Protein AF-A0A934NIP9-F1 (afdb_monomer)

Sequence (107 aa):
MVAVGFYDSGSKFLNVDSQGKISEVGHFLAPGTETSADYWITPNIVYAVDYARGIDILCVQNNDGSGCPATPGTSLSEPPPLAALIVFATVLLVMAPRVARQRRSRA

Mean predicted aligned error: 14.91 Å

Structure (mmCIF, N/CA/C/O backbone):
data_AF-A0A934NIP9-F1
#
_entry.id   AF-A0A934NIP9-F1
#
loop_
_atom_site.group_PDB
_atom_site.id
_atom_site.type_symbol
_atom_site.label_atom_id
_atom_site.label_alt_id
_atom_site.label_comp_id
_atom_site.label_asym_id
_atom_site.label_entity_id
_atom_site.label_seq_id
_atom_site.pdbx_PDB_ins_code
_atom_site.Cartn_x
_atom_site.Cartn_y
_atom_site.Cartn_z
_atom_site.occupancy
_atom_site.B_iso_or_equiv
_atom_site.auth_seq_id
_atom_site.auth_comp_id
_atom_site.auth_asym_id
_atom_site.auth_atom_id
_atom_site.pdbx_PDB_model_num
ATOM 1 N N . MET A 1 1 ? -8.759 0.329 9.439 1.00 89.06 1 MET A N 1
ATOM 2 C CA . MET A 1 1 ? -7.952 0.974 8.383 1.00 89.06 1 MET A CA 1
ATOM 3 C C . MET A 1 1 ? -8.208 0.257 7.072 1.00 89.06 1 MET A C 1
ATOM 5 O O . MET A 1 1 ? -8.489 -0.935 7.099 1.00 89.06 1 MET A O 1
ATOM 9 N N . VAL A 1 2 ? -8.149 0.978 5.960 1.00 94.44 2 VAL A N 1
ATOM 10 C CA . VAL A 1 2 ? -8.337 0.466 4.599 1.00 94.44 2 VAL A CA 1
ATOM 11 C C . VAL A 1 2 ? -7.056 0.735 3.813 1.00 94.44 2 VAL A C 1
ATOM 13 O O . VAL A 1 2 ? -6.482 1.811 3.957 1.00 94.44 2 VAL A O 1
ATOM 16 N N . ALA A 1 3 ? -6.615 -0.234 3.013 1.00 96.56 3 ALA A N 1
ATOM 17 C CA . ALA A 1 3 ? -5.567 -0.044 2.011 1.00 96.56 3 ALA A CA 1
ATOM 18 C C . ALA A 1 3 ? -6.221 -0.090 0.629 1.00 96.56 3 ALA A C 1
ATOM 20 O O . ALA A 1 3 ? -7.160 -0.866 0.427 1.00 96.56 3 ALA A O 1
ATOM 21 N N . VAL A 1 4 ? -5.789 0.775 -0.281 1.00 97.25 4 VAL A N 1
ATOM 22 C CA . VAL A 1 4 ? -6.396 0.903 -1.603 1.00 97.25 4 VAL A CA 1
ATOM 23 C C . VAL A 1 4 ? -5.368 1.334 -2.645 1.00 97.25 4 VAL A C 1
ATOM 25 O O . VAL A 1 4 ? -4.703 2.364 -2.498 1.00 97.25 4 VAL A O 1
ATOM 28 N N . GLY A 1 5 ? -5.303 0.552 -3.725 1.00 97.38 5 GLY A N 1
ATOM 29 C CA . GLY A 1 5 ? -4.510 0.864 -4.903 1.00 97.38 5 GLY A CA 1
ATOM 30 C C . GLY A 1 5 ? -5.139 2.022 -5.669 1.00 97.38 5 GLY A C 1
ATOM 31 O O . GLY A 1 5 ? -6.326 1.999 -5.997 1.00 97.38 5 GLY A O 1
ATOM 32 N N . PHE A 1 6 ? -4.342 3.051 -5.919 1.00 97.25 6 PHE A N 1
ATOM 33 C CA . PHE A 1 6 ? -4.737 4.308 -6.547 1.00 97.25 6 PHE A CA 1
ATOM 34 C C . PHE A 1 6 ? -3.951 4.561 -7.845 1.00 97.25 6 PHE A C 1
ATOM 36 O O . PHE A 1 6 ? -3.678 5.709 -8.197 1.00 97.25 6 PHE A O 1
ATOM 43 N N . TYR A 1 7 ? -3.611 3.493 -8.574 1.00 96.88 7 TYR A N 1
ATOM 44 C CA . TYR A 1 7 ? -2.907 3.531 -9.859 1.00 96.88 7 TYR A CA 1
ATOM 45 C C . TYR A 1 7 ? -1.626 4.371 -9.767 1.00 96.88 7 TYR A C 1
ATOM 47 O O . TYR A 1 7 ? -0.786 4.100 -8.909 1.00 96.88 7 TYR A O 1
ATOM 55 N N . ASP A 1 8 ? -1.509 5.421 -10.584 1.00 97.00 8 ASP A N 1
ATOM 56 C CA . ASP A 1 8 ? -0.372 6.348 -10.626 1.00 97.00 8 ASP A CA 1
ATOM 57 C C . ASP A 1 8 ? -0.111 7.073 -9.297 1.00 97.00 8 ASP A C 1
ATOM 59 O O . ASP A 1 8 ? 0.941 7.675 -9.093 1.00 97.00 8 ASP A O 1
ATOM 63 N N . SER A 1 9 ? -1.080 7.050 -8.378 1.00 96.38 9 SER A N 1
ATOM 64 C CA . SER A 1 9 ? -0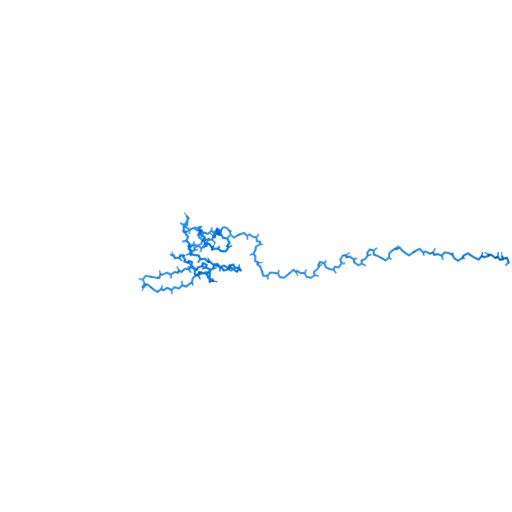.970 7.643 -7.041 1.00 96.38 9 SER A CA 1
ATOM 65 C C . SER A 1 9 ? -0.608 6.630 -5.946 1.00 96.38 9 SER A C 1
ATOM 67 O O . SER A 1 9 ? -0.588 7.002 -4.770 1.00 96.38 9 SER A O 1
ATOM 69 N N . GLY A 1 10 ? -0.294 5.384 -6.313 1.00 96.81 10 GLY A N 1
ATOM 70 C CA . GLY A 1 10 ? 0.250 4.367 -5.412 1.00 96.81 10 GLY A CA 1
ATOM 71 C C . GLY A 1 10 ? -0.750 3.755 -4.451 1.00 96.81 10 GLY A C 1
ATOM 72 O O . GLY A 1 10 ? -1.951 3.756 -4.701 1.00 96.81 10 GLY A O 1
ATOM 73 N N . SER A 1 11 ? -0.251 3.198 -3.351 1.00 97.69 11 SER A N 1
ATOM 74 C CA . SER A 1 11 ? -1.095 2.655 -2.285 1.00 97.69 11 SER A CA 1
ATOM 75 C C . SER A 1 11 ? -1.456 3.766 -1.307 1.00 97.69 11 SER A C 1
ATOM 77 O O . SER A 1 11 ? -0.575 4.472 -0.805 1.00 97.69 11 SER A O 1
ATOM 79 N N . LYS A 1 12 ? -2.743 3.911 -0.988 1.00 97.12 12 LYS A N 1
ATOM 80 C CA . LYS A 1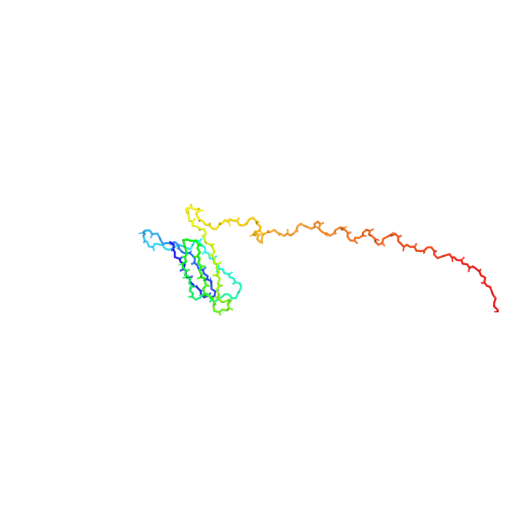 12 ? -3.226 4.834 0.049 1.00 97.12 12 LYS A CA 1
ATOM 81 C C . LYS A 1 12 ? -3.751 4.069 1.252 1.00 97.12 12 LYS A C 1
ATOM 83 O O . LYS A 1 12 ? -4.473 3.083 1.114 1.00 97.12 12 LYS A O 1
ATOM 88 N N . PHE A 1 13 ? -3.444 4.578 2.438 1.00 95.81 13 PHE A N 1
ATOM 89 C CA . PHE A 1 13 ? -3.939 4.062 3.705 1.00 95.81 13 PHE A CA 1
ATOM 90 C C . PHE A 1 13 ? -4.942 5.044 4.283 1.00 95.81 13 PHE A C 1
ATOM 92 O O . PHE A 1 13 ? -4.625 6.203 4.553 1.00 95.81 13 PHE A O 1
ATOM 99 N N . LEU A 1 14 ? -6.173 4.579 4.458 1.00 95.62 14 LEU A N 1
ATOM 100 C CA . LEU A 1 14 ? -7.304 5.401 4.850 1.00 95.62 14 LEU A CA 1
ATOM 101 C C . LEU A 1 14 ? -7.846 4.938 6.201 1.00 95.62 14 LEU A C 1
ATOM 103 O O . LEU A 1 14 ? -8.057 3.745 6.446 1.00 95.62 14 LEU A O 1
ATOM 107 N N . ASN A 1 15 ? -8.123 5.895 7.076 1.00 94.50 15 ASN A N 1
ATOM 108 C CA . ASN A 1 15 ? -8.977 5.674 8.228 1.00 94.50 15 ASN A CA 1
ATOM 109 C C . ASN A 1 15 ? -10.421 6.036 7.875 1.00 94.50 15 ASN A C 1
ATOM 111 O O . ASN A 1 15 ? -10.664 7.000 7.149 1.00 94.50 15 ASN A O 1
ATOM 115 N N . VAL A 1 16 ? -11.362 5.263 8.410 1.00 95.38 16 VAL A N 1
ATOM 116 C CA . VAL A 1 16 ? -12.800 5.520 8.303 1.00 95.38 16 VAL A CA 1
ATOM 117 C C . VAL A 1 16 ? -13.328 5.548 9.726 1.00 95.38 16 VAL A C 1
ATOM 119 O O . VAL A 1 16 ? -13.213 4.548 10.438 1.00 95.38 16 VAL A O 1
ATOM 122 N N . ASP A 1 17 ? -13.817 6.702 10.170 1.00 94.38 17 ASP A N 1
ATOM 123 C CA . ASP A 1 17 ? -14.331 6.844 11.531 1.00 94.38 17 ASP A CA 1
ATOM 124 C C . ASP A 1 17 ? -15.731 6.227 11.696 1.00 94.38 17 ASP A C 1
ATOM 126 O O . ASP A 1 17 ? -16.348 5.741 10.745 1.00 94.38 17 ASP A O 1
ATOM 130 N N . SER A 1 18 ? -16.250 6.241 12.926 1.00 96.12 18 SER A N 1
ATOM 131 C CA . SER A 1 18 ? -17.576 5.696 13.246 1.00 96.12 18 SER A CA 1
ATOM 132 C C . SER A 1 18 ? -18.738 6.447 12.585 1.00 96.12 18 SER A C 1
ATOM 134 O O . SER A 1 18 ? -19.858 5.940 12.585 1.00 96.12 18 SER A O 1
ATOM 136 N N . GLN A 1 19 ? -18.495 7.633 12.019 1.00 97.50 19 GLN A N 1
ATOM 137 C CA . GLN A 1 19 ? -19.466 8.410 11.247 1.00 97.50 19 GLN A CA 1
ATOM 138 C C . GLN A 1 19 ? -19.287 8.231 9.731 1.00 97.50 19 GLN A C 1
ATOM 140 O O . GLN A 1 19 ? -20.016 8.842 8.951 1.00 97.50 19 GLN A O 1
ATOM 145 N N . GLY A 1 20 ? -18.338 7.397 9.298 1.00 96.38 20 GLY A N 1
ATOM 146 C CA . GLY A 1 20 ? -18.030 7.169 7.890 1.00 96.38 20 GLY A CA 1
ATOM 147 C C . GLY A 1 20 ? -17.171 8.262 7.253 1.00 96.38 20 GLY A C 1
ATOM 148 O O . GLY A 1 20 ? -17.011 8.266 6.032 1.00 96.38 20 GLY A O 1
ATOM 149 N N . LYS A 1 21 ? -16.599 9.189 8.030 1.00 97.56 21 LYS A N 1
ATOM 150 C CA . LYS A 1 21 ? -15.662 10.180 7.494 1.00 97.56 21 LYS A CA 1
ATOM 151 C C . LYS A 1 21 ? -14.340 9.497 7.167 1.00 97.56 21 LYS A C 1
ATOM 153 O O . LYS A 1 21 ? -13.759 8.798 7.997 1.00 97.56 21 LYS A O 1
ATOM 158 N N . ILE A 1 22 ? -13.860 9.742 5.952 1.00 97.06 22 ILE A N 1
ATOM 159 C CA . ILE A 1 22 ? -12.611 9.186 5.437 1.00 97.06 22 ILE A CA 1
ATOM 160 C C . ILE A 1 22 ? -11.487 10.210 5.611 1.00 97.06 22 ILE A C 1
ATOM 162 O O . ILE A 1 22 ? -11.653 11.390 5.294 1.00 97.06 22 ILE A O 1
ATOM 166 N N . SER A 1 23 ? -10.330 9.754 6.081 1.00 96.19 23 SER A N 1
ATOM 167 C CA . SER A 1 23 ? -9.090 10.536 6.125 1.00 96.19 23 SER A CA 1
ATOM 168 C C . SER A 1 23 ? -7.898 9.676 5.713 1.00 96.19 23 SER A C 1
ATOM 170 O O . SER A 1 23 ? -7.764 8.556 6.205 1.00 96.19 23 SER A O 1
ATOM 172 N N . GLU A 1 24 ? -7.015 10.196 4.859 1.00 95.31 24 GLU A N 1
ATOM 173 C CA . GLU A 1 24 ? -5.732 9.547 4.564 1.00 95.31 24 GLU A CA 1
ATOM 174 C C . GLU A 1 24 ? -4.817 9.621 5.795 1.00 95.31 24 GLU A C 1
ATOM 176 O O . GLU A 1 24 ? -4.665 10.681 6.400 1.00 95.31 24 GLU A O 1
ATOM 181 N N . VAL A 1 25 ? -4.237 8.483 6.176 1.00 94.12 25 VAL A N 1
ATOM 182 C CA . VAL A 1 25 ? -3.275 8.360 7.286 1.00 94.12 25 VAL A CA 1
ATOM 183 C C . VAL A 1 25 ? -1.861 8.051 6.801 1.00 94.12 25 VAL A C 1
ATOM 185 O O . VAL A 1 25 ? -0.910 8.159 7.568 1.00 94.12 25 VAL A O 1
ATOM 188 N N . GLY A 1 26 ? -1.710 7.700 5.525 1.00 93.75 26 GLY A N 1
ATOM 189 C CA . GLY A 1 26 ? -0.422 7.503 4.879 1.00 93.75 26 GLY A CA 1
ATOM 190 C C . GLY A 1 26 ? -0.574 7.064 3.429 1.00 93.75 26 GLY A C 1
ATOM 191 O O . GLY A 1 26 ? -1.666 6.714 2.977 1.00 93.75 26 GLY A O 1
ATOM 192 N N . HIS A 1 27 ? 0.542 7.045 2.711 1.00 95.75 27 HIS A N 1
ATOM 193 C CA . HIS A 1 27 ? 0.624 6.514 1.357 1.00 95.75 27 HIS A CA 1
ATOM 194 C C . HIS A 1 27 ? 2.010 5.931 1.091 1.00 95.75 27 HIS A C 1
ATOM 196 O O . HIS A 1 27 ? 2.987 6.260 1.766 1.00 95.75 27 HIS A O 1
ATOM 202 N N . PHE A 1 28 ? 2.085 5.088 0.070 1.00 96.00 28 PHE A N 1
ATOM 203 C CA . PHE A 1 28 ? 3.323 4.623 -0.529 1.00 96.00 28 PHE A CA 1
ATOM 204 C C . PHE A 1 28 ? 3.272 4.915 -2.029 1.00 96.00 28 PHE A C 1
ATOM 206 O O . PHE A 1 28 ? 2.401 4.408 -2.734 1.00 96.00 28 PHE A O 1
ATOM 213 N N . LEU A 1 29 ? 4.196 5.756 -2.498 1.00 96.31 29 LEU A N 1
ATOM 214 C CA . LEU A 1 29 ? 4.296 6.173 -3.893 1.00 96.31 29 LEU A CA 1
ATOM 215 C C . LEU A 1 29 ? 5.742 6.016 -4.359 1.00 96.31 29 LEU A C 1
ATOM 217 O O . LEU A 1 29 ? 6.591 6.873 -4.110 1.00 96.31 29 LEU A O 1
ATOM 221 N N . ALA A 1 30 ? 6.025 4.897 -5.015 1.00 93.00 30 ALA A N 1
ATOM 222 C CA . ALA A 1 30 ? 7.305 4.690 -5.672 1.00 93.00 30 ALA A CA 1
ATOM 223 C C . ALA A 1 30 ? 7.345 5.418 -7.033 1.00 93.00 30 ALA A C 1
ATOM 225 O O . ALA A 1 30 ? 6.299 5.684 -7.628 1.00 93.00 30 ALA A O 1
ATOM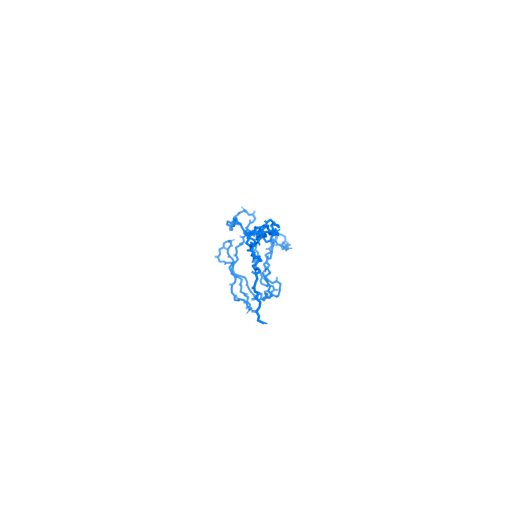 226 N N . PRO A 1 31 ? 8.535 5.735 -7.572 1.00 93.38 31 PRO A N 1
ATOM 227 C CA . PRO A 1 31 ? 8.649 6.260 -8.930 1.00 93.38 31 PRO A CA 1
ATOM 228 C C . PRO A 1 31 ? 8.062 5.289 -9.965 1.00 93.38 31 PRO A C 1
ATOM 230 O O . PRO A 1 31 ? 8.420 4.112 -9.975 1.00 93.38 31 PRO A O 1
ATOM 233 N N . GLY A 1 32 ? 7.194 5.798 -10.847 1.00 92.12 32 GLY A N 1
ATOM 234 C CA . GLY A 1 32 ? 6.573 5.005 -11.917 1.00 92.12 32 GLY A CA 1
ATOM 235 C C . GLY A 1 32 ? 5.605 3.933 -11.414 1.00 92.12 32 GLY A C 1
ATOM 236 O O . GLY A 1 32 ? 5.544 2.857 -11.996 1.00 92.12 32 GLY A O 1
ATOM 237 N N . THR A 1 33 ? 4.925 4.186 -10.295 1.00 95.12 33 THR A N 1
ATOM 238 C CA . THR A 1 33 ? 3.956 3.243 -9.736 1.00 95.12 33 THR A CA 1
ATOM 239 C C . THR A 1 33 ? 2.664 3.213 -10.544 1.00 95.12 33 THR A C 1
ATOM 241 O O . THR A 1 33 ? 2.204 4.247 -11.009 1.00 95.12 33 THR A O 1
ATOM 244 N N . GLU A 1 34 ? 2.056 2.037 -10.628 1.00 96.81 34 GLU A N 1
ATOM 245 C CA . GLU A 1 34 ? 0.736 1.783 -11.200 1.00 96.81 34 GLU A CA 1
ATOM 246 C C . GLU A 1 34 ? 0.003 0.757 -10.308 1.00 96.81 34 GLU A C 1
ATOM 248 O O . GLU A 1 34 ? -0.261 -0.382 -10.708 1.00 96.81 34 GLU A O 1
ATOM 253 N N . THR A 1 35 ? -0.278 1.123 -9.049 1.00 98.12 35 THR A N 1
ATOM 254 C CA . THR A 1 35 ? -0.836 0.195 -8.047 1.00 98.12 35 THR A CA 1
ATOM 255 C C . THR A 1 35 ? -2.297 -0.146 -8.337 1.00 98.12 35 THR A C 1
ATOM 257 O O . THR A 1 35 ? -3.188 0.698 -8.255 1.00 98.12 35 THR A O 1
ATOM 260 N N . SER A 1 36 ? -2.557 -1.422 -8.596 1.00 97.19 36 SER A N 1
ATOM 261 C CA . SER A 1 36 ? -3.875 -1.970 -8.926 1.00 97.19 36 SER A CA 1
ATOM 262 C C . SER A 1 36 ? -4.686 -2.420 -7.710 1.00 97.19 36 SER A C 1
ATOM 264 O O . SER A 1 36 ? -5.913 -2.320 -7.711 1.00 97.19 36 SER A O 1
ATOM 266 N N . ALA A 1 37 ? -4.018 -2.938 -6.678 1.00 97.56 37 ALA A N 1
ATOM 267 C CA . ALA A 1 37 ? -4.666 -3.519 -5.510 1.00 97.56 37 ALA A CA 1
ATOM 268 C C . ALA A 1 37 ? -3.711 -3.598 -4.316 1.00 97.56 37 ALA A C 1
ATOM 270 O O . ALA A 1 37 ? -2.503 -3.737 -4.491 1.00 97.56 37 ALA A O 1
ATOM 271 N N . ASP A 1 38 ? -4.284 -3.597 -3.114 1.00 98.00 38 ASP A N 1
ATOM 272 C CA . ASP A 1 38 ? -3.576 -3.824 -1.858 1.00 98.00 38 ASP A CA 1
ATOM 273 C C . ASP A 1 38 ? -4.247 -4.965 -1.087 1.00 98.00 38 ASP A C 1
ATOM 275 O O . ASP A 1 38 ? -5.469 -4.974 -0.906 1.00 98.00 38 ASP A O 1
ATOM 279 N N . TYR A 1 39 ? -3.451 -5.912 -0.595 1.00 97.38 39 TYR A N 1
ATOM 280 C CA . TYR A 1 39 ? -3.930 -7.065 0.166 1.00 97.38 39 TYR A CA 1
ATOM 281 C C . TYR A 1 39 ? -3.292 -7.114 1.548 1.00 97.38 39 TYR A C 1
ATOM 283 O O . TYR A 1 39 ? -2.075 -7.235 1.682 1.00 97.38 39 TYR A O 1
ATOM 291 N N . TRP A 1 40 ? -4.124 -7.075 2.587 1.00 95.50 40 TRP A N 1
ATOM 292 C CA . TRP A 1 40 ? -3.685 -7.306 3.960 1.00 95.50 40 TRP A CA 1
ATOM 293 C C . TRP A 1 40 ? -3.364 -8.785 4.169 1.00 95.50 40 TRP A C 1
ATOM 295 O O . TRP A 1 40 ? -4.242 -9.638 4.046 1.00 95.50 40 TRP A O 1
ATOM 305 N N . ILE A 1 41 ? -2.109 -9.078 4.503 1.00 96.12 41 ILE A N 1
ATOM 306 C CA . ILE A 1 41 ? -1.640 -10.442 4.792 1.00 96.12 41 ILE A CA 1
ATOM 307 C C . ILE A 1 41 ? -1.595 -10.681 6.300 1.00 96.12 41 ILE A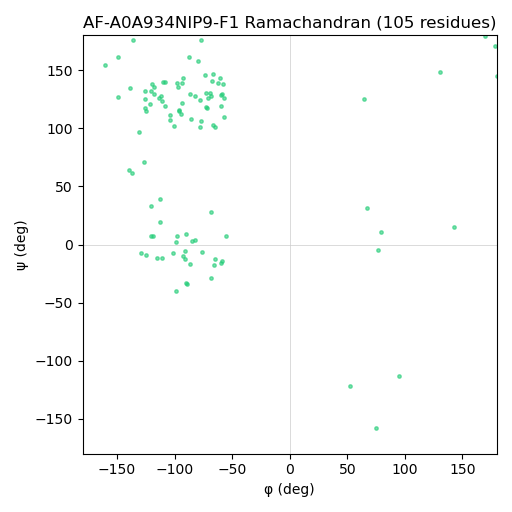 C 1
ATOM 309 O O . ILE A 1 41 ? -1.972 -11.742 6.790 1.00 96.12 41 ILE A O 1
ATOM 313 N N . THR A 1 42 ? -1.155 -9.671 7.046 1.00 92.81 42 THR A N 1
ATOM 314 C CA . THR A 1 42 ? -1.172 -9.630 8.514 1.00 92.81 42 THR A CA 1
ATOM 315 C C . THR A 1 42 ? -1.659 -8.247 8.960 1.00 92.81 42 THR A C 1
ATOM 317 O O . THR A 1 42 ? -1.819 -7.379 8.108 1.00 92.81 42 THR A O 1
ATOM 320 N N . PRO A 1 43 ? -1.850 -7.969 10.264 1.00 91.19 43 PRO A N 1
ATOM 321 C CA . PRO A 1 43 ? -2.238 -6.632 10.728 1.00 91.19 43 PRO A CA 1
ATOM 322 C C . PRO A 1 43 ? -1.266 -5.497 10.365 1.00 91.19 43 PRO A C 1
ATOM 324 O O . PRO A 1 43 ? -1.627 -4.334 10.507 1.00 91.19 43 PRO A O 1
ATOM 327 N N . ASN A 1 44 ? -0.040 -5.815 9.931 1.00 92.12 44 ASN A N 1
ATOM 328 C CA . ASN A 1 44 ? 1.005 -4.836 9.625 1.00 92.12 44 ASN A CA 1
ATOM 329 C C . ASN A 1 44 ? 1.645 -5.040 8.252 1.00 92.12 44 ASN A C 1
ATOM 331 O O . ASN A 1 44 ? 2.457 -4.215 7.857 1.00 92.12 44 ASN A O 1
ATOM 335 N N . ILE A 1 45 ? 1.331 -6.120 7.533 1.00 94.19 45 ILE A N 1
ATOM 336 C CA . ILE A 1 45 ? 1.937 -6.421 6.232 1.00 94.19 45 ILE A CA 1
ATOM 337 C C . ILE A 1 45 ? 0.882 -6.335 5.139 1.00 94.19 45 ILE A C 1
ATOM 339 O O . ILE A 1 45 ? -0.143 -7.024 5.196 1.00 94.19 45 ILE A O 1
ATOM 343 N N . VAL A 1 46 ? 1.183 -5.527 4.125 1.00 96.56 46 VAL A N 1
ATOM 344 C CA . VAL A 1 46 ? 0.362 -5.332 2.930 1.00 96.56 46 VAL A CA 1
ATOM 345 C C . VAL A 1 46 ? 1.160 -5.712 1.700 1.00 96.56 46 VAL A C 1
ATOM 347 O O . VAL A 1 46 ? 2.301 -5.285 1.541 1.00 96.56 46 VAL A O 1
ATOM 350 N N . TYR A 1 47 ? 0.559 -6.511 0.827 1.00 97.56 47 TYR A N 1
ATOM 351 C CA . TYR A 1 47 ? 1.082 -6.753 -0.512 1.00 97.56 47 TYR A CA 1
ATOM 352 C C . TYR A 1 47 ? 0.400 -5.790 -1.477 1.00 97.56 47 TYR A C 1
ATOM 354 O O . TYR A 1 47 ? -0.807 -5.902 -1.700 1.00 97.56 47 TYR A O 1
ATOM 362 N N . ALA A 1 48 ? 1.170 -4.853 -2.023 1.00 97.88 48 ALA A N 1
ATOM 363 C CA . ALA A 1 48 ? 0.717 -3.921 -3.047 1.00 97.88 48 ALA A CA 1
ATOM 364 C C . ALA A 1 48 ? 1.052 -4.496 -4.424 1.00 97.88 48 ALA A C 1
ATOM 366 O O . ALA A 1 48 ? 2.211 -4.792 -4.709 1.00 97.88 48 ALA A O 1
ATOM 367 N N . VAL A 1 49 ? 0.039 -4.690 -5.265 1.00 98.00 49 VAL A N 1
ATOM 368 C CA . VAL A 1 49 ? 0.194 -5.212 -6.627 1.00 98.00 49 VAL A CA 1
ATOM 369 C C . VAL A 1 49 ? 0.254 -4.043 -7.598 1.00 98.00 49 VAL A C 1
ATOM 371 O O . VAL A 1 49 ? -0.732 -3.328 -7.779 1.00 98.00 49 VAL A O 1
ATOM 374 N N . ASP A 1 50 ? 1.394 -3.880 -8.250 1.00 97.50 50 ASP A N 1
ATOM 375 C CA . ASP A 1 50 ? 1.739 -2.792 -9.159 1.00 97.50 50 ASP A CA 1
ATOM 376 C C . ASP A 1 50 ? 1.999 -3.340 -10.569 1.00 97.50 50 ASP A C 1
ATOM 378 O O . ASP A 1 50 ? 2.757 -4.298 -10.747 1.00 97.50 50 ASP A O 1
ATOM 382 N N . TYR A 1 51 ? 1.370 -2.749 -11.587 1.00 97.12 51 TYR A N 1
ATOM 383 C CA . TYR A 1 51 ? 1.488 -3.250 -12.960 1.00 97.12 51 TYR A CA 1
ATOM 384 C C . TYR A 1 51 ? 2.884 -3.078 -13.563 1.00 97.12 51 TYR A C 1
ATOM 386 O O . TYR A 1 51 ? 3.290 -3.896 -14.391 1.00 97.12 51 TYR A O 1
ATOM 394 N N . ALA A 1 52 ? 3.635 -2.062 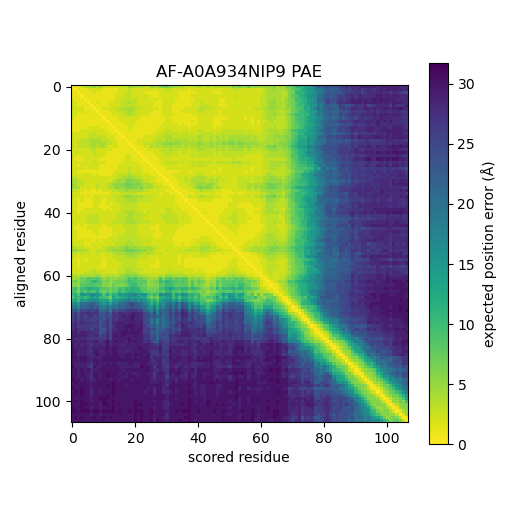-13.144 1.00 95.44 52 ALA A N 1
ATOM 395 C CA . ALA A 1 52 ? 4.959 -1.769 -13.674 1.00 95.44 52 ALA A CA 1
ATOM 396 C C . ALA A 1 52 ? 6.071 -2.491 -12.898 1.00 95.44 52 ALA A C 1
ATOM 398 O O . ALA A 1 52 ? 7.093 -2.870 -13.476 1.00 95.44 52 ALA A O 1
ATOM 399 N N . ARG A 1 53 ? 5.892 -2.682 -11.586 1.00 92.94 53 ARG A N 1
ATOM 400 C CA . ARG A 1 53 ? 6.956 -3.136 -10.670 1.00 92.94 53 ARG A CA 1
ATOM 401 C C . ARG A 1 53 ? 6.709 -4.512 -10.049 1.00 92.94 53 ARG A C 1
ATOM 403 O O . ARG A 1 53 ? 7.637 -5.088 -9.483 1.00 92.94 53 ARG A O 1
ATOM 410 N N . GLY A 1 54 ? 5.504 -5.067 -10.183 1.00 95.62 54 GLY A N 1
ATOM 411 C CA . GLY A 1 54 ? 5.146 -6.381 -9.651 1.00 95.62 54 GLY A CA 1
ATOM 412 C C . GLY A 1 54 ? 4.483 -6.300 -8.277 1.00 95.62 54 GLY A C 1
ATOM 413 O O . GLY A 1 54 ? 3.344 -5.862 -8.173 1.00 95.62 54 GLY A O 1
ATOM 414 N N . ILE A 1 55 ? 5.143 -6.793 -7.225 1.00 96.44 55 ILE A N 1
ATOM 415 C CA . ILE A 1 55 ? 4.581 -6.805 -5.864 1.00 96.44 55 ILE A CA 1
ATOM 416 C C . ILE A 1 55 ? 5.543 -6.120 -4.900 1.00 96.44 55 ILE A C 1
ATOM 418 O O . ILE A 1 55 ? 6.686 -6.557 -4.763 1.00 96.44 55 ILE A O 1
ATOM 422 N N . ASP A 1 56 ? 5.054 -5.117 -4.173 1.00 96.19 56 ASP A N 1
ATOM 423 C CA . ASP A 1 56 ? 5.748 -4.563 -3.013 1.00 96.19 56 ASP A CA 1
ATOM 424 C C . ASP A 1 56 ? 5.211 -5.159 -1.720 1.00 96.19 56 ASP A C 1
ATOM 426 O O . ASP A 1 56 ? 4.003 -5.305 -1.519 1.00 96.19 56 ASP A O 1
ATOM 430 N N . ILE A 1 57 ? 6.131 -5.454 -0.807 1.00 95.62 57 ILE A N 1
ATOM 431 C CA . ILE A 1 57 ? 5.804 -5.885 0.547 1.00 95.62 57 ILE A CA 1
ATOM 432 C C . ILE A 1 57 ? 5.959 -4.675 1.457 1.00 95.62 57 ILE A C 1
ATOM 434 O O . ILE A 1 57 ? 7.070 -4.281 1.814 1.00 95.62 57 ILE A O 1
ATOM 438 N N . LEU A 1 58 ? 4.829 -4.078 1.815 1.00 94.81 58 LEU A N 1
ATOM 439 C CA . LEU A 1 58 ? 4.766 -2.903 2.665 1.00 94.81 58 LEU A CA 1
ATOM 440 C C . LEU A 1 58 ? 4.570 -3.323 4.110 1.00 94.81 58 LEU A C 1
ATOM 442 O O . LEU A 1 58 ? 3.765 -4.204 4.418 1.00 94.81 58 LEU A O 1
ATOM 446 N N . CYS A 1 59 ? 5.277 -2.636 4.997 1.00 93.31 59 CYS A N 1
ATOM 447 C CA . CYS A 1 59 ? 5.038 -2.751 6.416 1.00 93.31 59 CYS A CA 1
ATOM 448 C C . CYS A 1 59 ? 4.447 -1.463 6.971 1.00 93.31 59 CYS A C 1
ATOM 450 O O . CYS A 1 59 ? 5.033 -0.390 6.838 1.00 93.31 59 CYS A O 1
ATOM 452 N N . VAL A 1 60 ? 3.284 -1.585 7.595 1.00 92.00 60 VAL A N 1
ATOM 453 C CA . VAL A 1 60 ? 2.451 -0.473 8.030 1.00 92.00 60 VAL A CA 1
ATOM 454 C C . VAL A 1 60 ? 2.441 -0.418 9.551 1.00 92.00 60 VAL A C 1
ATOM 456 O O . VAL A 1 60 ? 2.179 -1.414 10.234 1.00 92.00 60 VAL A O 1
ATOM 459 N N . GLN A 1 61 ? 2.743 0.762 10.084 1.00 89.38 61 GLN A N 1
ATOM 460 C CA . GLN A 1 61 ? 2.606 1.038 11.505 1.00 89.38 61 GLN A CA 1
ATOM 461 C C . GLN A 1 61 ? 1.150 1.392 11.814 1.00 89.38 61 GLN A C 1
ATOM 463 O O . GLN A 1 61 ? 0.558 2.260 11.174 1.00 89.38 61 GLN A O 1
ATOM 468 N N . ASN A 1 62 ? 0.578 0.700 12.790 1.00 81.81 62 ASN A N 1
ATOM 469 C CA . ASN A 1 62 ? -0.776 0.924 13.263 1.00 81.81 62 ASN A CA 1
ATOM 470 C C . ASN A 1 62 ? -0.798 1.998 14.358 1.00 81.81 62 ASN A C 1
ATOM 472 O O . ASN A 1 62 ? 0.201 2.283 15.020 1.00 81.81 62 ASN A O 1
ATOM 476 N N . ASN A 1 63 ? -1.982 2.567 14.591 1.00 74.31 63 ASN A N 1
ATOM 477 C CA . ASN A 1 63 ? -2.193 3.620 15.592 1.00 74.31 63 ASN A CA 1
ATOM 478 C C . ASN A 1 63 ? -1.971 3.157 17.044 1.00 74.31 63 ASN A C 1
ATOM 480 O O . ASN A 1 63 ? -1.816 3.988 17.933 1.00 74.31 63 ASN A O 1
ATOM 484 N N . ASP A 1 64 ? -1.970 1.849 17.298 1.00 77.31 64 ASP A N 1
ATOM 485 C CA . ASP A 1 64 ? -1.648 1.250 18.599 1.00 77.31 64 ASP A CA 1
ATOM 486 C C . ASP A 1 64 ? -0.130 1.110 18.830 1.00 77.31 64 ASP A C 1
ATOM 488 O O . ASP A 1 64 ? 0.301 0.549 19.836 1.00 77.31 64 ASP A O 1
ATOM 492 N N . GLY A 1 65 ? 0.689 1.607 17.898 1.00 74.31 65 GLY A N 1
ATOM 493 C CA . GLY A 1 65 ? 2.142 1.493 17.934 1.00 74.31 65 GLY A CA 1
ATOM 494 C C . GLY A 1 65 ? 2.659 0.111 17.533 1.00 74.31 65 GLY A C 1
ATOM 495 O O . GLY A 1 65 ? 3.875 -0.052 17.411 1.00 74.31 65 GLY A O 1
ATOM 496 N N . SER A 1 66 ? 1.777 -0.865 17.281 1.00 79.25 66 SER A N 1
ATOM 497 C CA . SER A 1 66 ? 2.160 -2.124 16.644 1.00 79.25 66 SER A CA 1
ATOM 498 C C . SER A 1 66 ? 2.575 -1.844 15.201 1.00 79.25 66 SER A C 1
ATOM 500 O O . SER A 1 66 ? 2.010 -0.988 14.519 1.00 79.25 66 SER A O 1
ATOM 502 N N . GLY A 1 67 ? 3.615 -2.507 14.716 1.00 77.44 67 GLY A N 1
ATOM 503 C CA . GLY A 1 67 ? 4.222 -2.100 13.456 1.00 77.44 67 GLY A CA 1
ATOM 504 C C . GLY A 1 67 ? 5.527 -2.797 13.178 1.00 77.44 67 GLY A C 1
ATOM 505 O O . GLY A 1 67 ? 6.022 -3.583 13.989 1.00 77.44 67 GLY A O 1
ATOM 506 N N . CYS A 1 68 ? 6.103 -2.466 12.026 1.00 73.44 68 CYS A N 1
ATOM 507 C CA . CYS A 1 68 ? 7.477 -2.849 11.778 1.00 73.44 68 CYS A CA 1
ATOM 508 C C . CYS A 1 68 ? 8.412 -2.241 12.819 1.00 73.44 68 CYS A C 1
ATOM 510 O O . CYS A 1 68 ? 8.229 -1.082 13.202 1.00 73.44 68 CYS A O 1
ATOM 512 N N . PRO A 1 69 ? 9.453 -2.982 13.233 1.00 71.12 69 PRO A N 1
ATOM 513 C CA . PRO A 1 69 ? 10.566 -2.361 13.920 1.00 71.12 69 PRO A CA 1
ATOM 514 C C . PRO A 1 69 ? 11.112 -1.268 13.002 1.00 71.12 69 PRO A C 1
ATOM 516 O O . PRO A 1 69 ? 11.409 -1.525 11.835 1.00 71.12 69 PRO A O 1
ATOM 519 N N . ALA A 1 70 ? 11.207 -0.040 13.510 1.00 61.38 70 ALA A N 1
ATOM 520 C CA . ALA A 1 70 ? 11.914 1.011 12.804 1.00 61.38 70 ALA A CA 1
ATOM 521 C C . ALA A 1 70 ? 13.343 0.511 12.575 1.00 61.38 70 ALA A C 1
ATOM 523 O O . ALA A 1 70 ? 14.099 0.354 13.533 1.00 61.38 70 ALA A O 1
ATOM 524 N N . THR A 1 71 ? 13.706 0.207 11.330 1.00 56.50 71 THR A N 1
ATOM 525 C CA . THR A 1 71 ? 15.101 -0.066 10.996 1.00 56.50 71 THR A CA 1
ATOM 526 C C . THR A 1 71 ? 15.891 1.194 11.353 1.00 56.50 71 THR A C 1
ATOM 528 O O . THR A 1 71 ? 15.612 2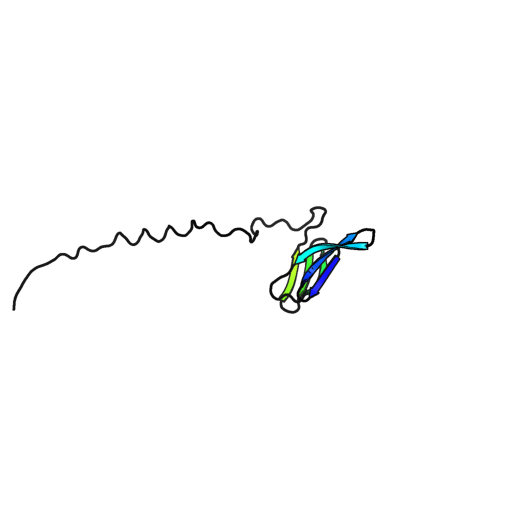.254 10.783 1.00 56.50 71 THR A O 1
ATOM 531 N N . PRO A 1 72 ? 16.867 1.137 12.276 1.00 50.12 72 PRO A N 1
ATOM 532 C CA . PRO A 1 72 ? 17.774 2.254 12.476 1.00 50.12 72 PRO A CA 1
ATOM 533 C C . PRO A 1 72 ? 18.609 2.375 11.195 1.00 50.12 72 PRO A C 1
ATOM 535 O O . PRO A 1 72 ? 19.494 1.554 10.969 1.00 50.12 72 PRO A O 1
ATOM 538 N N . GLY A 1 73 ? 18.302 3.336 10.317 1.00 52.56 73 GLY A N 1
ATOM 539 C CA . GLY A 1 73 ? 19.182 3.634 9.178 1.00 52.56 73 GLY A CA 1
ATOM 540 C C . GLY A 1 73 ? 18.561 4.011 7.835 1.00 52.56 73 GLY A C 1
ATOM 541 O O . GLY A 1 73 ? 19.281 3.995 6.842 1.00 52.56 73 GLY A O 1
ATOM 542 N N . THR A 1 74 ? 17.278 4.363 7.726 1.00 49.06 74 THR A N 1
ATOM 543 C CA . THR A 1 74 ? 16.764 4.899 6.446 1.00 49.06 74 THR A CA 1
ATOM 544 C C . THR A 1 74 ? 15.840 6.092 6.656 1.00 49.06 74 THR A C 1
ATOM 546 O O . THR A 1 74 ? 14.677 6.081 6.275 1.00 49.06 74 THR A O 1
ATOM 549 N N . SER A 1 75 ? 16.369 7.164 7.248 1.00 45.41 75 SER A N 1
ATOM 550 C CA . SER A 1 75 ? 15.871 8.503 6.929 1.00 45.41 75 SER A CA 1
ATOM 551 C C . SER A 1 75 ? 16.619 8.984 5.688 1.00 45.41 75 SER A C 1
ATOM 553 O O . SER A 1 75 ? 17.801 9.311 5.761 1.00 45.41 75 SER A O 1
ATOM 555 N N . LEU A 1 76 ? 15.944 9.044 4.541 1.00 51.47 76 LEU A N 1
ATOM 556 C CA . LEU A 1 76 ? 16.468 9.606 3.284 1.00 51.47 76 LEU A CA 1
ATOM 557 C C . LEU A 1 76 ? 16.680 11.141 3.344 1.00 51.47 76 LEU A C 1
ATOM 559 O O . LEU A 1 76 ? 16.581 11.820 2.328 1.00 51.47 76 LEU A O 1
ATOM 563 N N . SER A 1 77 ? 16.939 11.712 4.525 1.00 50.31 77 SER A N 1
ATOM 564 C CA . SER A 1 77 ? 16.982 13.161 4.756 1.00 50.31 77 SER A CA 1
ATOM 565 C C . SER A 1 77 ? 18.329 13.701 5.235 1.00 50.31 77 SER A C 1
ATOM 567 O O . SER A 1 77 ? 18.394 14.879 5.574 1.00 50.31 77 SER A O 1
ATOM 569 N N . GLU A 1 78 ? 19.399 12.903 5.283 1.00 55.88 78 GLU A N 1
ATOM 570 C CA . GLU A 1 78 ? 20.716 13.427 5.662 1.00 55.88 78 GLU A CA 1
ATOM 571 C C . GLU A 1 78 ? 21.610 13.579 4.420 1.00 55.88 78 GLU A C 1
ATOM 573 O O . GLU A 1 78 ? 22.051 12.574 3.855 1.00 55.88 78 GLU A O 1
ATOM 578 N N . PRO A 1 79 ? 21.874 14.812 3.934 1.00 59.59 79 PRO A N 1
ATOM 579 C CA . PRO A 1 79 ? 22.961 15.013 2.987 1.00 59.59 79 PRO A CA 1
ATOM 580 C C . PRO A 1 79 ? 24.283 14.640 3.679 1.00 59.59 79 PRO A C 1
ATOM 582 O O . PRO A 1 79 ? 24.469 14.981 4.850 1.00 59.59 79 PRO A O 1
ATOM 585 N N . PRO A 1 80 ? 25.213 13.951 2.992 1.00 61.31 80 PRO A N 1
ATOM 586 C CA . PRO A 1 80 ? 26.456 13.510 3.611 1.00 61.31 80 PRO A CA 1
ATOM 587 C C . PRO A 1 80 ? 27.226 14.719 4.165 1.00 61.31 80 PRO A C 1
ATOM 589 O O . PRO A 1 80 ? 27.317 15.744 3.478 1.00 61.31 80 PRO A O 1
ATOM 592 N N . PRO A 1 81 ? 27.825 14.632 5.368 1.00 53.41 81 PRO A N 1
ATOM 593 C CA . PRO A 1 81 ? 28.717 15.681 5.826 1.00 53.41 81 PRO A CA 1
ATOM 594 C C . PRO A 1 81 ? 29.877 15.794 4.830 1.00 53.41 81 PRO A C 1
ATOM 596 O O . PRO A 1 81 ? 30.550 14.811 4.520 1.00 53.41 81 PRO A O 1
ATOM 599 N N . LEU A 1 82 ? 30.134 17.015 4.353 1.00 53.25 82 LEU A N 1
ATOM 600 C CA . LEU A 1 82 ? 31.217 17.412 3.432 1.00 53.25 82 LEU A CA 1
ATOM 601 C C . LEU A 1 82 ? 32.649 17.039 3.898 1.00 53.25 82 LEU A C 1
ATOM 603 O O . LEU A 1 82 ? 33.631 17.420 3.267 1.00 53.25 82 LEU A O 1
ATOM 607 N N . ALA A 1 83 ? 32.804 16.282 4.984 1.00 49.47 83 ALA A N 1
ATOM 608 C CA . ALA A 1 83 ? 34.077 15.935 5.605 1.00 49.47 83 ALA A CA 1
ATOM 609 C C . ALA A 1 83 ? 34.887 14.852 4.861 1.00 49.47 83 ALA A C 1
ATOM 611 O O . ALA A 1 83 ? 36.034 14.599 5.225 1.00 49.47 83 ALA A O 1
ATOM 612 N N . ALA A 1 84 ? 34.350 14.224 3.811 1.00 48.41 84 ALA A N 1
ATOM 613 C CA . ALA A 1 84 ? 35.051 13.154 3.088 1.00 48.41 84 ALA A CA 1
ATOM 614 C C . ALA A 1 84 ? 36.023 13.641 1.988 1.00 48.41 84 ALA A C 1
ATOM 616 O O . ALA A 1 84 ? 36.633 12.817 1.310 1.00 48.41 84 ALA A O 1
ATOM 617 N N . LEU A 1 85 ? 36.210 14.956 1.808 1.00 41.50 85 LEU A N 1
ATOM 618 C CA . LEU A 1 85 ? 37.015 15.520 0.715 1.00 41.50 85 LEU A CA 1
ATOM 619 C C . LEU A 1 85 ? 38.314 16.207 1.184 1.00 41.50 85 LEU A C 1
ATOM 621 O O . LEU A 1 85 ? 38.669 17.256 0.664 1.00 41.50 85 LEU A O 1
ATOM 625 N N . ILE A 1 86 ? 39.032 15.670 2.181 1.00 45.84 86 ILE A N 1
ATOM 626 C CA . ILE A 1 86 ? 40.337 16.244 2.605 1.00 45.84 86 ILE A CA 1
ATO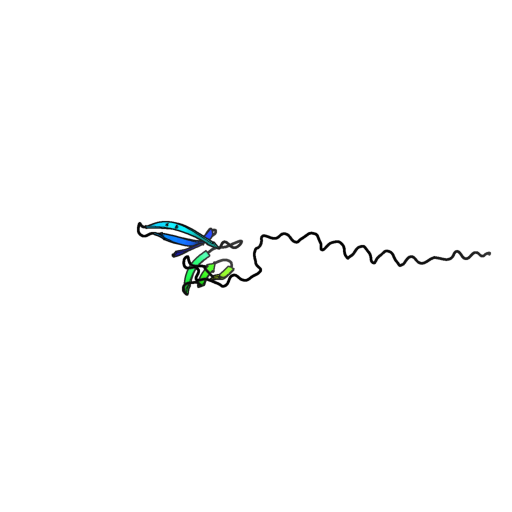M 627 C C . ILE A 1 86 ? 41.503 15.233 2.579 1.00 45.84 86 ILE A C 1
ATOM 629 O O . ILE A 1 86 ? 42.662 15.631 2.647 1.00 45.84 86 ILE A O 1
ATOM 633 N N . VAL A 1 87 ? 41.275 13.930 2.375 1.00 43.59 87 VAL A N 1
ATOM 634 C CA . VAL A 1 87 ? 42.371 12.943 2.530 1.00 43.59 87 VAL A CA 1
ATOM 635 C C . VAL A 1 87 ? 43.228 12.728 1.265 1.00 43.59 87 VAL A C 1
ATOM 637 O O . VAL A 1 87 ? 44.360 12.266 1.372 1.00 43.59 87 VAL A O 1
ATOM 640 N N . PHE A 1 88 ? 42.785 13.126 0.066 1.00 39.59 88 PHE A N 1
ATOM 641 C CA . PHE A 1 88 ? 43.529 12.818 -1.172 1.00 39.59 88 PHE A CA 1
ATOM 642 C C . PHE A 1 88 ? 44.565 13.863 -1.632 1.00 39.59 88 PHE A C 1
ATOM 644 O O . PHE A 1 88 ?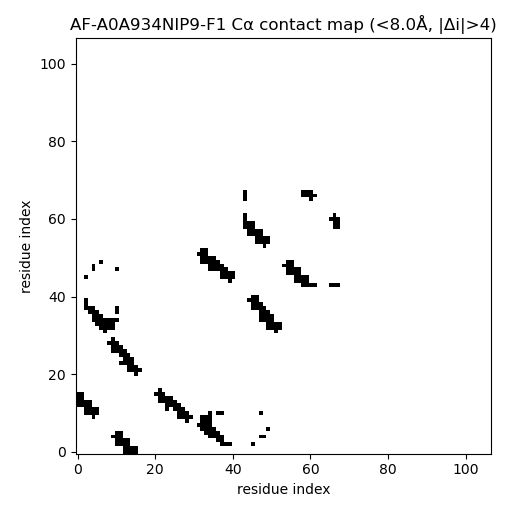 45.320 13.587 -2.562 1.00 39.59 88 PHE A O 1
ATOM 651 N N . ALA A 1 89 ? 44.671 15.033 -0.991 1.00 41.91 89 ALA A N 1
ATOM 652 C CA . ALA A 1 89 ? 45.542 16.112 -1.482 1.00 41.91 89 ALA A CA 1
ATOM 653 C C . ALA A 1 89 ? 46.976 16.124 -0.907 1.00 41.91 89 ALA A C 1
ATOM 655 O O . ALA A 1 89 ? 47.821 16.859 -1.414 1.00 41.91 89 ALA A O 1
ATOM 656 N N . THR A 1 90 ? 47.297 15.318 0.113 1.00 42.75 90 THR A N 1
ATOM 657 C CA . THR A 1 90 ? 48.578 15.465 0.843 1.00 42.75 90 THR A CA 1
ATOM 658 C C . THR A 1 90 ? 49.666 14.458 0.447 1.00 42.75 90 THR A C 1
ATOM 660 O O . THR A 1 90 ? 50.811 14.607 0.863 1.00 42.75 90 THR A O 1
ATOM 663 N N . VAL A 1 91 ? 49.372 13.448 -0.380 1.00 42.34 91 VAL A N 1
ATOM 664 C CA . VAL A 1 91 ? 50.371 12.415 -0.745 1.00 42.34 91 VAL A CA 1
ATOM 665 C C . VAL A 1 91 ? 51.175 12.767 -2.012 1.00 42.34 91 VAL A C 1
ATOM 667 O O . VAL A 1 91 ? 52.236 12.195 -2.245 1.00 42.34 91 VAL A O 1
ATOM 670 N N . LEU A 1 92 ? 50.768 13.769 -2.801 1.00 43.84 92 LEU A N 1
ATOM 671 C CA . LEU A 1 92 ? 51.439 14.097 -4.071 1.00 43.84 92 LEU A CA 1
ATOM 672 C C . LEU A 1 92 ? 52.586 15.134 -3.974 1.00 43.84 92 LEU A C 1
ATOM 674 O O . LEU A 1 92 ? 53.081 15.572 -5.009 1.00 43.84 92 LEU A O 1
ATOM 678 N N . LEU A 1 93 ? 53.032 15.541 -2.775 1.00 45.72 93 LEU A N 1
ATOM 679 C CA . LEU A 1 93 ? 54.034 16.618 -2.616 1.00 45.72 93 LEU A CA 1
ATOM 680 C C . LEU A 1 93 ? 55.409 16.179 -2.058 1.00 45.72 93 LEU A C 1
ATOM 682 O O . LEU A 1 93 ? 56.150 17.020 -1.557 1.00 45.72 93 LEU A O 1
ATOM 686 N N . VAL A 1 94 ? 55.783 14.890 -2.114 1.00 52.19 94 VAL A N 1
ATOM 687 C CA . VAL A 1 94 ? 57.066 14.406 -1.528 1.00 52.19 94 VAL A CA 1
ATOM 68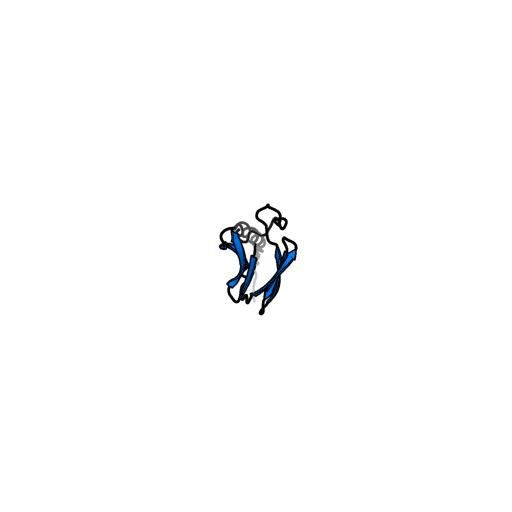8 C C . VAL A 1 94 ? 58.023 13.738 -2.535 1.00 52.19 94 VAL A C 1
ATOM 690 O O . VAL A 1 94 ? 59.082 13.252 -2.158 1.00 52.19 94 VAL A O 1
ATOM 693 N N . MET A 1 95 ? 57.748 13.759 -3.841 1.00 47.12 95 MET A N 1
ATOM 694 C CA . MET A 1 95 ? 58.650 13.153 -4.840 1.00 47.12 95 MET A CA 1
ATOM 695 C C . MET A 1 95 ? 59.032 14.143 -5.945 1.00 47.12 95 MET A C 1
ATOM 697 O O . MET A 1 95 ? 58.617 14.017 -7.091 1.00 47.12 95 MET A O 1
ATOM 701 N N . ALA A 1 96 ? 59.856 15.135 -5.598 1.00 47.25 96 ALA A N 1
ATOM 702 C CA . ALA A 1 96 ? 60.615 15.908 -6.580 1.00 47.25 96 ALA A CA 1
ATOM 703 C C . ALA A 1 96 ? 62.038 15.325 -6.696 1.00 47.25 96 ALA A C 1
ATOM 705 O O . ALA A 1 96 ? 62.798 15.401 -5.725 1.00 47.25 96 ALA A O 1
ATOM 706 N N . PRO A 1 97 ? 62.457 14.766 -7.846 1.00 45.53 97 PRO A N 1
ATOM 707 C CA . PRO A 1 97 ? 63.847 14.389 -8.038 1.00 45.53 97 PRO A CA 1
ATOM 708 C C . PRO A 1 97 ? 64.684 15.637 -8.358 1.00 45.53 97 PRO A C 1
ATOM 710 O O . PRO A 1 97 ? 64.421 16.370 -9.312 1.00 45.53 97 PRO A O 1
ATOM 713 N N . ARG A 1 98 ? 65.737 15.868 -7.564 1.00 49.94 98 ARG A N 1
ATOM 714 C CA . ARG A 1 98 ? 66.838 16.781 -7.906 1.00 49.94 98 ARG A CA 1
ATOM 715 C C . ARG A 1 98 ? 67.570 16.225 -9.128 1.00 49.94 98 ARG A C 1
ATOM 717 O O . ARG A 1 98 ? 68.407 15.337 -8.993 1.00 49.94 98 ARG A O 1
ATOM 724 N N . VAL A 1 99 ? 67.300 16.769 -10.311 1.00 48.22 99 VAL A N 1
ATOM 725 C CA . VAL A 1 99 ? 68.146 16.520 -11.485 1.00 48.22 99 VAL A CA 1
ATOM 726 C C . VAL A 1 99 ? 69.408 17.372 -11.353 1.00 48.22 99 VAL A C 1
ATOM 728 O O . VAL A 1 99 ? 69.386 18.597 -11.472 1.00 48.22 99 VAL A O 1
ATOM 731 N N . ALA A 1 100 ? 70.514 16.697 -11.042 1.00 48.34 100 ALA A N 1
ATOM 732 C CA . ALA A 1 100 ? 71.846 17.268 -10.958 1.00 48.34 100 ALA A CA 1
ATOM 733 C C . ALA A 1 100 ? 72.350 17.685 -12.351 1.00 48.34 100 ALA A C 1
ATOM 735 O O . ALA A 1 100 ? 72.360 16.914 -13.307 1.00 48.34 100 ALA A O 1
ATOM 736 N N . ARG A 1 101 ? 72.791 18.939 -12.444 1.00 53.69 101 ARG A N 1
ATOM 737 C CA . ARG A 1 101 ? 73.365 19.574 -13.632 1.00 53.69 101 ARG A CA 1
ATOM 738 C C . ARG A 1 101 ? 74.815 19.113 -13.798 1.00 53.69 101 ARG A C 1
ATOM 740 O O . ARG A 1 101 ? 75.693 19.639 -13.116 1.00 53.69 101 ARG A O 1
ATOM 747 N N . GLN A 1 102 ? 75.090 18.170 -14.701 1.00 46.97 102 GLN A N 1
ATOM 748 C CA . GLN A 1 102 ? 76.464 17.764 -15.015 1.00 46.97 102 GLN A CA 1
ATOM 749 C C . GLN A 1 102 ? 76.924 18.361 -16.356 1.00 46.97 102 GLN A C 1
ATOM 751 O O . GLN A 1 102 ? 76.413 18.052 -17.426 1.00 46.97 102 GLN A O 1
ATOM 756 N N . ARG A 1 103 ? 77.884 19.289 -16.254 1.00 52.44 103 ARG A N 1
ATOM 757 C CA . ARG A 1 103 ? 78.675 19.886 -17.344 1.00 52.44 103 ARG A CA 1
ATOM 758 C C . ARG A 1 103 ? 79.604 18.852 -18.000 1.00 52.44 103 ARG A C 1
ATOM 760 O O . ARG A 1 103 ? 80.237 18.101 -17.263 1.00 52.44 103 ARG A O 1
ATOM 767 N N . ARG A 1 104 ? 79.822 19.022 -19.318 1.00 47.09 104 ARG A N 1
ATOM 768 C CA . ARG A 1 104 ? 81.014 18.745 -20.181 1.00 47.09 104 ARG A CA 1
ATOM 769 C C . ARG A 1 104 ? 80.590 17.949 -21.426 1.00 47.09 104 ARG A C 1
ATOM 771 O O . ARG A 1 104 ? 79.720 17.109 -21.305 1.00 47.09 104 ARG A O 1
ATOM 778 N N . SER A 1 105 ? 81.178 18.046 -22.615 1.00 47.53 105 SER A N 1
ATOM 779 C CA . SER A 1 105 ? 81.974 19.033 -23.365 1.00 47.53 105 SER A CA 1
ATOM 780 C C . SER A 1 105 ? 82.294 18.370 -24.719 1.00 47.53 105 SER A C 1
ATOM 782 O O . SER A 1 105 ? 82.624 17.190 -24.692 1.00 47.53 105 SER A O 1
ATOM 784 N N . ARG A 1 106 ? 82.345 19.153 -25.809 1.00 45.59 106 ARG A N 1
ATOM 785 C CA . ARG A 1 106 ? 83.013 18.887 -27.108 1.00 45.59 106 ARG A CA 1
ATOM 786 C C . ARG A 1 106 ? 82.510 17.729 -27.991 1.00 45.59 106 ARG A C 1
ATOM 788 O O . ARG A 1 106 ? 82.605 16.568 -27.614 1.00 45.59 106 ARG A O 1
ATOM 795 N N . ALA A 1 107 ? 82.192 18.071 -29.238 1.00 52.09 107 ALA A N 1
ATOM 796 C CA . ALA A 1 107 ? 83.062 17.799 -30.387 1.00 52.09 107 ALA A CA 1
ATOM 797 C C . ALA A 1 107 ? 83.002 19.011 -31.325 1.00 52.09 107 ALA A C 1
ATOM 799 O O . ALA A 1 107 ? 81.891 19.574 -31.440 1.00 52.09 107 ALA A O 1
#

Solvent-accessible surface area (backbone atoms only — not comparable to full-atom values): 7066 Å² total; per-residue (Å²): 121,45,65,40,36,48,30,78,65,9,37,39,32,32,41,65,50,99,86,66,53,75,44,80,77,49,72,50,71,61,92,81,36,33,16,70,37,48,42,78,79,48,100,33,36,32,42,36,37,22,79,74,79,45,72,47,83,44,71,40,71,45,96,85,70,53,48,63,80,81,70,91,84,76,74,98,76,72,78,78,74,83,78,82,79,69,79,84,76,74,78,81,79,81,82,80,81,84,81,79,88,79,88,86,80,89,134

Foldseek 3Di:
DDWFQPFQQAIWDWDQDPVRDIDTPDGDHDPPWGFDGWDDPDPFWIWTATPVPGTDTGGHQDPVRDTDDPDPDDPPPDDDPPPPPDDPPPPPPDDDDDDDDDDDDDD

Organism: NCBI:txid3127014

Nearest PDB structures (foldseek):
  7tmw-assembly1_B  TM=7.266E-01  e=6.825E-01  Homo sapiens
  6ofs-assembly1_A  TM=6.024E-01  e=8.571E-01  Escherichia coli K-12
  4v5z-assembly1_Aa  TM=7.535E-01  e=3.559E+00  Canis lupus familiaris
  8hc1-assembly1_G  TM=3.651E-01  e=2.313E-01  Helicobacter pylori 26695

Radius of gyration: 29.83 Å; Cα contacts (8 Å, |Δi|>4): 153; chains: 1; bounding box: 102×30×49 Å

Secondary structure (DSSP, 8-state):
-EEEE-BTT-EEEEEE-TT--EEEEEEE--TT--EEEEEESSSSEEEEEETTTEEEEEE---TTS-S----TT--TT-PPPGGGSSTTSSSTTS-------------

pLDDT: mean 77.63, std 21.99, range [39.59, 98.12]